Protein AF-A0A6P8RTA2-F1 (afdb_monomer_lite)

Structure (mmCIF, N/CA/C/O backbone):
data_AF-A0A6P8RTA2-F1
#
_entry.id   AF-A0A6P8RTA2-F1
#
loop_
_atom_site.group_PDB
_atom_site.id
_atom_site.type_symbol
_atom_site.label_atom_id
_atom_site.label_alt_id
_atom_site.label_comp_id
_atom_site.label_asym_id
_atom_site.label_entity_id
_atom_site.label_seq_id
_atom_site.pdbx_PDB_ins_code
_atom_site.Cartn_x
_atom_site.Cartn_y
_atom_site.Cartn_z
_atom_site.occupancy
_atom_site.B_iso_or_equiv
_atom_site.auth_seq_id
_atom_site.auth_comp_id
_atom_site.auth_asym_id
_atom_site.auth_atom_id
_atom_site.pdbx_PDB_model_num
ATOM 1 N N . MET A 1 1 ? -15.819 43.645 17.364 1.00 44.34 1 MET A N 1
ATOM 2 C CA . MET A 1 1 ? -15.208 43.254 16.074 1.00 44.34 1 MET A CA 1
ATOM 3 C C . MET A 1 1 ? -15.434 41.763 15.929 1.00 44.34 1 MET A C 1
ATOM 5 O O . MET A 1 1 ? -14.977 41.054 16.806 1.00 44.34 1 MET A O 1
ATOM 9 N N . GLY A 1 2 ? -16.167 41.185 14.993 1.00 45.72 2 GLY A N 1
ATOM 10 C CA . GLY A 1 2 ? -16.943 41.596 13.825 1.00 45.72 2 GLY A CA 1
ATOM 11 C C . GLY A 1 2 ? -17.447 40.268 13.227 1.00 45.72 2 GLY A C 1
ATOM 12 O O . GLY A 1 2 ? -16.748 39.263 13.359 1.00 45.72 2 GLY A O 1
ATOM 13 N N . ALA A 1 3 ? -18.665 40.241 12.679 1.00 44.75 3 ALA A N 1
ATOM 14 C CA . ALA A 1 3 ? -19.204 39.114 11.900 1.00 44.75 3 ALA A CA 1
ATOM 15 C C . ALA A 1 3 ? -18.272 38.818 10.693 1.00 44.75 3 ALA A C 1
ATOM 17 O O . ALA A 1 3 ? -17.357 39.602 10.462 1.00 44.75 3 ALA A O 1
ATOM 18 N N . GLU A 1 4 ? -18.344 37.714 9.935 1.00 48.69 4 GLU A N 1
ATOM 19 C CA . GLU A 1 4 ? -19.393 37.285 8.973 1.00 48.69 4 GLU A CA 1
ATOM 20 C C . GLU A 1 4 ? -19.133 35.777 8.678 1.00 48.69 4 GLU A C 1
ATOM 22 O O . GLU A 1 4 ? -17.980 35.376 8.554 1.00 48.69 4 GLU A O 1
ATOM 27 N N . GLN A 1 5 ? -20.052 34.825 8.885 1.00 41.59 5 GLN A N 1
ATOM 28 C CA . GLN A 1 5 ? -21.145 34.331 8.019 1.00 41.59 5 GLN A CA 1
ATOM 29 C C . GLN A 1 5 ? -20.794 33.872 6.583 1.00 41.59 5 GLN A C 1
ATOM 31 O O . GLN A 1 5 ? -20.382 34.676 5.757 1.00 41.59 5 GLN A O 1
ATOM 36 N N . SER A 1 6 ? -21.170 32.606 6.310 1.00 41.78 6 SER A N 1
ATOM 37 C CA . SER A 1 6 ? -21.681 31.987 5.055 1.00 41.78 6 SER A CA 1
ATOM 38 C C . SER A 1 6 ? -20.823 30.807 4.567 1.00 41.78 6 SER A C 1
ATOM 40 O O . SER A 1 6 ? -19.669 30.991 4.209 1.00 41.78 6 SER A O 1
ATOM 42 N N . ALA A 1 7 ? -21.220 29.545 4.773 1.00 36.75 7 ALA A N 1
ATOM 43 C CA . ALA A 1 7 ? -22.353 28.782 4.215 1.00 36.75 7 ALA A CA 1
ATOM 44 C C . ALA A 1 7 ? -22.039 28.193 2.832 1.00 36.75 7 ALA A C 1
ATOM 46 O O . ALA A 1 7 ? -22.008 28.926 1.858 1.00 36.75 7 ALA A O 1
ATOM 47 N N . GLU A 1 8 ? -21.876 26.868 2.775 1.00 36.41 8 GLU A N 1
ATOM 48 C CA . GLU A 1 8 ? -22.546 25.994 1.803 1.00 36.41 8 GLU A CA 1
ATOM 49 C C . GLU A 1 8 ? -22.415 24.540 2.282 1.00 36.41 8 GLU A C 1
ATOM 51 O O . GLU A 1 8 ? -21.326 23.994 2.452 1.00 36.41 8 GLU A O 1
ATOM 56 N N . ALA A 1 9 ? -23.566 23.957 2.607 1.00 37.44 9 ALA A N 1
ATOM 57 C CA . ALA A 1 9 ? -23.743 22.576 3.008 1.00 37.44 9 ALA A CA 1
ATOM 58 C C . ALA A 1 9 ? -24.381 21.845 1.827 1.00 37.44 9 ALA A C 1
ATOM 60 O O . ALA A 1 9 ? -25.506 22.166 1.457 1.00 37.44 9 ALA A O 1
ATOM 61 N N . ASP A 1 10 ? -23.684 20.861 1.267 1.00 32.62 10 ASP A N 1
ATOM 62 C CA . ASP A 1 10 ? -24.231 19.962 0.249 1.00 32.62 10 ASP A CA 1
ATOM 63 C C . ASP A 1 10 ? -24.422 18.574 0.876 1.00 32.62 10 ASP A C 1
ATOM 65 O O . ASP A 1 10 ? -23.633 17.639 0.718 1.00 32.62 10 ASP A O 1
ATOM 69 N N . GLN A 1 11 ? -25.472 18.462 1.690 1.00 36.12 11 GLN A N 1
ATOM 70 C CA . GLN A 1 11 ? -25.924 17.204 2.270 1.00 36.12 11 GLN A CA 1
ATOM 71 C C . GLN A 1 11 ? -26.893 16.558 1.271 1.00 36.12 11 GLN A C 1
ATOM 73 O O . GLN A 1 11 ? -28.085 16.860 1.259 1.00 36.12 11 GLN A O 1
ATOM 78 N N . LYS A 1 12 ? -26.389 15.664 0.410 1.00 37.81 12 LYS A N 1
ATOM 79 C CA . LYS A 1 12 ? -27.238 14.838 -0.462 1.00 37.81 12 LYS A CA 1
ATOM 80 C C . LYS A 1 12 ? -28.105 13.909 0.389 1.00 37.81 12 LYS A C 1
ATOM 82 O O . LYS A 1 12 ? -27.664 12.873 0.883 1.00 37.81 12 LYS A O 1
ATOM 87 N N . GLN A 1 13 ? -29.346 14.339 0.560 1.00 37.19 13 GLN A N 1
ATOM 88 C CA . GLN A 1 13 ? -30.459 13.628 1.156 1.00 37.19 13 GLN A CA 1
ATOM 89 C C . GLN A 1 13 ? -30.802 12.417 0.273 1.00 37.19 13 GLN A C 1
ATOM 91 O O . GLN A 1 13 ? -31.313 12.556 -0.834 1.00 37.19 13 GLN A O 1
ATOM 96 N N . ASN A 1 14 ? -30.445 11.218 0.737 1.00 34.69 14 ASN A N 1
ATOM 97 C CA . ASN A 1 14 ? -30.903 9.960 0.153 1.00 34.69 14 ASN A CA 1
ATOM 98 C C . ASN A 1 14 ? -32.355 9.755 0.595 1.00 34.69 14 ASN A C 1
ATOM 100 O O . ASN A 1 14 ? -32.618 9.239 1.684 1.00 34.69 14 ASN A O 1
ATOM 104 N N . ASP A 1 15 ? -33.287 10.213 -0.235 1.00 35.88 15 ASP A N 1
ATOM 105 C CA . ASP A 1 15 ? -34.713 10.000 -0.037 1.00 35.88 15 ASP A CA 1
ATOM 106 C C . ASP A 1 15 ? -35.030 8.501 -0.130 1.00 35.88 15 ASP A C 1
ATOM 108 O O . ASP A 1 15 ? -34.897 7.848 -1.169 1.00 35.88 15 ASP A O 1
ATOM 112 N N . LEU A 1 16 ? -35.448 7.946 1.006 1.00 40.47 16 LEU A N 1
ATOM 113 C CA . LEU A 1 16 ? -36.083 6.642 1.100 1.00 40.47 16 LEU A CA 1
ATOM 114 C C . LEU A 1 16 ? -37.355 6.673 0.246 1.00 40.47 16 LEU A C 1
ATOM 116 O O . LEU A 1 16 ? -38.332 7.341 0.580 1.00 40.47 16 LEU A O 1
ATOM 120 N N . ASN A 1 17 ? -37.324 5.934 -0.860 1.00 35.12 17 ASN A N 1
ATOM 121 C CA . ASN A 1 17 ? -38.449 5.679 -1.750 1.00 35.12 17 ASN A CA 1
ATOM 122 C C . ASN A 1 17 ? -39.552 4.902 -1.007 1.00 35.12 17 ASN A C 1
ATOM 124 O O . ASN A 1 17 ? -39.642 3.676 -1.091 1.00 35.12 17 ASN A O 1
ATOM 128 N N . ILE A 1 18 ? -40.386 5.615 -0.251 1.00 37.16 18 ILE A N 1
ATOM 129 C CA . ILE A 1 18 ? -41.669 5.109 0.229 1.00 37.16 18 ILE A CA 1
ATOM 130 C C . ILE A 1 18 ? -42.622 5.203 -0.960 1.00 37.16 18 ILE A C 1
ATOM 132 O O . ILE A 1 18 ? -43.176 6.260 -1.258 1.00 37.16 18 ILE A O 1
ATOM 136 N N . SER A 1 19 ? -42.802 4.081 -1.655 1.00 36.50 19 SER A N 1
ATOM 137 C CA . SER A 1 19 ? -43.877 3.906 -2.627 1.00 36.50 19 SER A CA 1
ATOM 138 C C . SER A 1 19 ? -45.218 3.951 -1.887 1.00 36.50 19 SER A C 1
ATOM 140 O O . SER A 1 19 ? -45.757 2.933 -1.459 1.00 36.50 19 SER A O 1
ATOM 142 N N . VAL A 1 20 ? -45.739 5.161 -1.679 1.00 39.31 20 VAL A N 1
ATOM 143 C CA . VAL A 1 20 ? -47.140 5.375 -1.321 1.00 39.31 20 VAL A CA 1
ATOM 144 C C . VAL A 1 20 ? -47.929 5.214 -2.611 1.00 39.31 20 VAL A C 1
ATOM 146 O O . VAL A 1 20 ? -48.029 6.128 -3.427 1.00 39.31 20 VAL A O 1
ATOM 149 N N . SER A 1 21 ? -48.473 4.018 -2.814 1.00 46.34 21 SER A N 1
ATOM 150 C CA . SER A 1 21 ? -49.564 3.809 -3.758 1.00 46.34 21 SER A CA 1
ATOM 151 C C . SER A 1 21 ? -50.672 4.832 -3.467 1.00 46.34 21 SER A C 1
ATOM 153 O O . SER A 1 21 ? -51.070 4.950 -2.302 1.00 46.34 21 SER A O 1
ATOM 155 N N . PRO A 1 22 ? -51.191 5.570 -4.463 1.00 45.34 22 PRO A N 1
ATOM 156 C CA . PRO A 1 22 ? -52.287 6.494 -4.227 1.00 45.34 22 PRO A CA 1
ATOM 157 C C . PRO A 1 22 ? -53.512 5.697 -3.772 1.00 45.34 22 PRO A C 1
ATOM 159 O O . PRO A 1 22 ? -54.069 4.905 -4.531 1.00 45.34 22 PRO A O 1
ATOM 162 N N . SER A 1 23 ? -53.922 5.894 -2.517 1.00 42.88 23 SER A N 1
ATOM 163 C CA . SER A 1 23 ? -55.205 5.397 -2.024 1.00 42.88 23 SER A CA 1
ATOM 164 C C . SER A 1 23 ? -56.317 5.893 -2.953 1.00 42.88 23 SER A C 1
ATOM 166 O O . SER A 1 23 ? -56.347 7.089 -3.269 1.00 42.88 23 SER A O 1
ATOM 168 N N . PRO A 1 24 ? -57.233 5.019 -3.404 1.00 46.16 24 PRO A N 1
ATOM 169 C CA . PRO A 1 24 ? -58.293 5.419 -4.310 1.00 46.16 24 PRO A CA 1
ATOM 170 C C . PRO A 1 24 ? -59.152 6.493 -3.645 1.00 46.16 24 PRO A C 1
ATOM 172 O O . PRO A 1 24 ? -59.551 6.385 -2.482 1.00 46.16 24 PRO A O 1
ATOM 175 N N . ALA A 1 25 ? -59.396 7.561 -4.403 1.00 51.94 25 ALA A N 1
ATOM 176 C CA . ALA A 1 25 ? -60.286 8.643 -4.036 1.00 51.94 25 ALA A CA 1
ATOM 177 C C . ALA A 1 25 ? -61.602 8.086 -3.474 1.00 51.94 25 ALA A C 1
ATOM 179 O O . ALA A 1 25 ? -62.182 7.163 -4.042 1.00 51.94 25 ALA A O 1
ATOM 180 N N . LYS A 1 26 ? -62.060 8.672 -2.361 1.00 56.00 26 LYS A N 1
ATOM 181 C CA . LYS A 1 26 ? -63.341 8.393 -1.703 1.00 56.00 26 LYS A CA 1
ATOM 182 C C . LYS A 1 26 ? -64.481 8.386 -2.729 1.00 56.00 26 LYS A C 1
ATOM 184 O O . LYS A 1 26 ? -65.063 9.433 -3.018 1.00 56.00 26 LYS A O 1
ATOM 189 N N . GLN 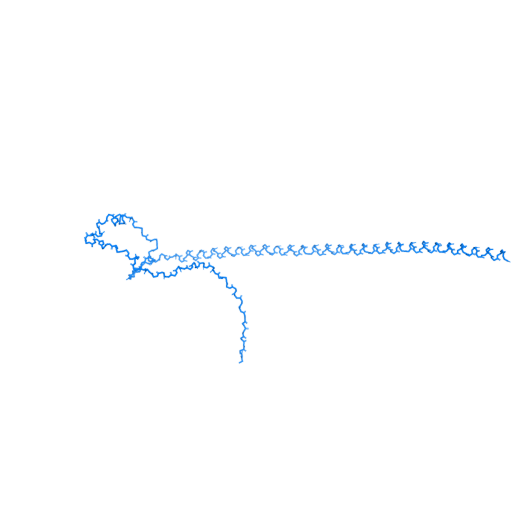A 1 27 ? -64.829 7.215 -3.250 1.00 61.97 27 GLN A N 1
ATOM 190 C CA . GLN A 1 27 ? -66.119 7.008 -3.887 1.00 61.97 27 GLN A CA 1
ATOM 191 C C . GLN A 1 27 ? -67.164 7.149 -2.782 1.00 61.97 27 GLN A C 1
ATOM 193 O O . GLN A 1 27 ? -67.198 6.372 -1.830 1.00 61.97 27 GLN A O 1
ATOM 198 N N . ARG A 1 28 ? -67.978 8.207 -2.857 1.00 67.19 28 ARG A N 1
ATOM 199 C CA . ARG A 1 28 ? -69.184 8.303 -2.036 1.00 67.19 28 ARG A CA 1
ATOM 200 C C . ARG A 1 28 ? -70.105 7.163 -2.463 1.00 67.19 28 ARG A C 1
ATOM 202 O O . ARG A 1 28 ? -70.507 7.127 -3.626 1.00 67.19 28 ARG A O 1
ATOM 209 N N . ALA A 1 29 ? -70.414 6.264 -1.532 1.00 65.31 29 ALA A N 1
ATOM 210 C CA . ALA A 1 29 ? -71.404 5.215 -1.734 1.00 65.31 29 ALA A CA 1
ATOM 211 C C . ALA A 1 29 ? -72.730 5.837 -2.208 1.00 65.31 29 ALA A C 1
ATOM 213 O O . ALA A 1 29 ? -73.168 6.865 -1.677 1.00 65.31 29 ALA A O 1
ATOM 214 N N . LYS A 1 30 ? -73.339 5.250 -3.243 1.00 74.44 30 LYS A N 1
ATOM 215 C CA . LYS A 1 30 ? -74.686 5.624 -3.700 1.00 74.44 30 LYS A CA 1
ATOM 216 C C . LYS A 1 30 ? -75.725 4.902 -2.839 1.00 74.44 30 LYS A C 1
ATOM 218 O O . LYS A 1 30 ? -75.412 3.886 -2.234 1.00 74.44 30 LYS A O 1
ATOM 223 N N . MET A 1 31 ? -76.952 5.426 -2.773 1.00 58.53 31 MET A N 1
ATOM 224 C CA . MET A 1 31 ? -78.022 4.866 -1.928 1.00 58.53 31 MET A CA 1
ATOM 225 C C . MET A 1 31 ? -78.285 3.369 -2.168 1.00 58.53 31 MET A C 1
ATOM 227 O O . MET A 1 31 ? -78.620 2.668 -1.220 1.00 58.53 31 MET A O 1
ATOM 231 N N . ASP A 1 32 ? -78.058 2.875 -3.386 1.00 65.19 32 ASP A N 1
ATOM 232 C CA . ASP A 1 32 ? -78.242 1.462 -3.750 1.00 65.19 32 ASP A CA 1
ATOM 233 C C . ASP A 1 32 ? -77.130 0.523 -3.235 1.00 65.19 32 AS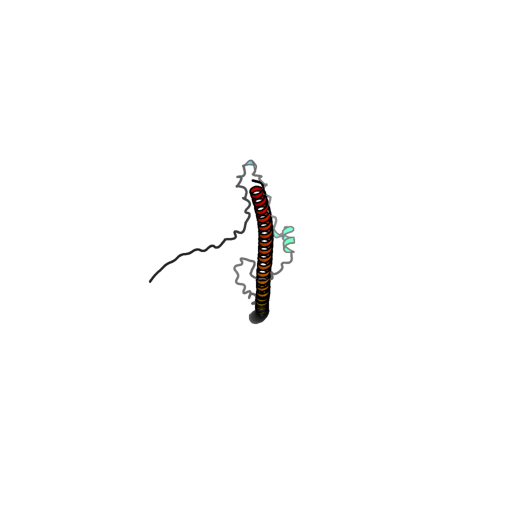P A C 1
ATOM 235 O O . ASP A 1 32 ? -77.250 -0.692 -3.349 1.00 65.19 32 ASP A O 1
ATOM 239 N N . ASP A 1 33 ? -76.056 1.072 -2.656 1.00 63.84 33 ASP A N 1
ATOM 240 C CA . ASP A 1 33 ? -74.936 0.323 -2.059 1.00 63.84 33 ASP A CA 1
ATOM 241 C C . ASP A 1 33 ? -75.126 0.098 -0.543 1.00 63.84 33 ASP A C 1
ATOM 243 O O . ASP A 1 33 ? -74.302 -0.513 0.138 1.00 63.84 33 ASP A O 1
ATOM 247 N N . ILE A 1 34 ? -76.231 0.597 0.026 1.00 65.25 34 ILE A N 1
ATOM 248 C CA . ILE A 1 34 ? -76.581 0.360 1.428 1.00 65.25 34 ILE A CA 1
ATOM 249 C C . ILE A 1 34 ? -77.292 -0.991 1.529 1.00 65.25 34 ILE A C 1
ATOM 251 O O . ILE A 1 34 ? -78.517 -1.086 1.457 1.00 65.25 34 ILE A O 1
ATOM 255 N N . VAL A 1 35 ? -76.519 -2.052 1.753 1.00 68.62 35 VAL A N 1
ATOM 256 C CA . VAL A 1 35 ? -77.075 -3.335 2.194 1.00 68.62 35 VAL A CA 1
ATOM 257 C C . VAL A 1 35 ? -77.440 -3.209 3.670 1.00 68.62 35 VAL A C 1
ATOM 259 O O . VAL A 1 35 ? -76.576 -3.193 4.547 1.00 68.62 35 VAL A O 1
ATOM 262 N N . VAL A 1 36 ? -78.738 -3.119 3.961 1.00 71.62 36 VAL A N 1
ATOM 263 C CA . VAL A 1 36 ? -79.241 -3.226 5.334 1.00 71.62 36 VAL A CA 1
ATOM 264 C C . VAL A 1 36 ? -79.047 -4.671 5.786 1.00 71.62 36 VAL A C 1
ATOM 266 O O . VAL A 1 36 ? -79.852 -5.550 5.484 1.00 71.62 36 VAL A O 1
ATOM 269 N N . VAL A 1 37 ? -77.961 -4.930 6.512 1.00 68.06 37 VAL A N 1
ATOM 270 C CA . VAL A 1 37 ? -77.834 -6.159 7.296 1.00 68.06 37 VAL A CA 1
ATOM 271 C C . VAL A 1 37 ? -78.897 -6.074 8.383 1.00 68.06 37 VAL A C 1
ATOM 273 O O . VAL A 1 37 ? -78.902 -5.125 9.171 1.00 68.06 37 VAL A O 1
ATOM 276 N N . ALA A 1 38 ? -79.835 -7.024 8.388 1.00 69.94 38 ALA A N 1
ATOM 277 C CA . ALA A 1 38 ? -80.845 -7.111 9.435 1.00 69.94 38 ALA A CA 1
ATOM 278 C C . ALA A 1 38 ? -80.143 -7.011 10.796 1.00 69.94 38 ALA A C 1
ATOM 280 O O . ALA A 1 38 ? -79.103 -7.646 10.983 1.00 69.94 38 ALA A O 1
ATOM 281 N N . GLN A 1 39 ? -80.670 -6.201 11.723 1.00 58.59 39 GLN A N 1
ATOM 282 C CA . GLN A 1 39 ? -80.126 -6.151 13.079 1.00 58.59 39 GLN A CA 1
ATOM 283 C C . GLN A 1 39 ? -80.072 -7.585 13.600 1.00 58.59 39 GLN A C 1
ATOM 285 O O . GLN A 1 39 ? -81.110 -8.218 13.800 1.00 58.59 39 GLN A O 1
ATOM 290 N N . GLY A 1 40 ? -78.856 -8.121 13.741 1.00 59.44 40 GLY A N 1
ATOM 291 C CA . GLY A 1 40 ? -78.667 -9.448 14.297 1.00 59.44 40 GLY A CA 1
ATOM 292 C C . GLY A 1 40 ? -79.341 -9.454 15.657 1.00 59.44 40 GLY A C 1
ATOM 293 O O . GLY A 1 40 ? -79.093 -8.552 16.459 1.00 59.44 40 GLY A O 1
ATOM 294 N N . THR A 1 41 ? -80.220 -10.423 15.898 1.00 60.50 41 THR A N 1
ATOM 295 C CA . THR A 1 41 ? -80.879 -10.636 17.188 1.00 60.50 41 THR A CA 1
ATOM 296 C C . THR A 1 41 ? -79.819 -10.955 18.241 1.00 60.50 41 THR A C 1
ATOM 298 O O . THR A 1 41 ? -79.556 -12.112 18.559 1.00 60.50 41 THR A O 1
ATOM 301 N N . GLN A 1 42 ? -79.163 -9.917 18.754 1.00 59.53 42 GLN A N 1
ATOM 302 C CA . GLN A 1 42 ? -78.238 -9.959 19.876 1.00 59.53 42 GLN A CA 1
ATOM 303 C C . GLN A 1 42 ? -78.987 -9.529 21.129 1.00 59.53 42 GLN A C 1
ATOM 305 O O . GLN A 1 42 ? -78.670 -8.543 21.783 1.00 59.53 42 GLN A O 1
ATOM 310 N N . THR A 1 43 ? -80.021 -10.285 21.463 1.00 54.22 43 THR A N 1
ATOM 311 C CA . THR A 1 43 ? -80.611 -10.255 22.793 1.00 54.22 43 THR A CA 1
ATOM 312 C C . THR A 1 43 ? -80.252 -11.582 23.442 1.00 54.22 43 THR A C 1
ATOM 314 O O . THR A 1 43 ? -80.806 -12.615 23.082 1.00 54.22 43 THR A O 1
ATOM 317 N N . LEU A 1 44 ? -79.302 -11.530 24.381 1.00 52.53 44 LEU A N 1
ATOM 318 C CA . LEU A 1 44 ? -78.892 -12.617 25.279 1.00 52.53 44 LEU A CA 1
ATOM 319 C C . LEU A 1 44 ? -78.048 -13.764 24.691 1.00 52.53 44 LEU A C 1
ATOM 321 O O . LEU A 1 44 ? -78.357 -14.935 24.900 1.00 52.53 44 LEU A O 1
ATOM 325 N N . ARG A 1 45 ? -76.895 -13.476 24.081 1.00 57.88 45 ARG A N 1
ATOM 326 C CA . ARG A 1 45 ? -75.768 -14.411 24.249 1.00 57.88 45 ARG A CA 1
ATOM 327 C C . ARG A 1 45 ? -74.892 -13.859 25.357 1.00 57.88 45 ARG A C 1
ATOM 329 O O . ARG A 1 45 ? -74.243 -12.835 25.175 1.00 57.88 45 ARG A O 1
ATOM 336 N N . ASN A 1 46 ? -74.918 -14.501 26.525 1.00 60.59 46 ASN A N 1
ATOM 337 C CA . ASN A 1 46 ? -73.903 -14.256 27.541 1.00 60.59 46 ASN A CA 1
ATOM 338 C C . ASN A 1 46 ? -72.558 -14.537 26.863 1.00 60.59 46 ASN A C 1
ATOM 340 O O . ASN A 1 46 ? -72.271 -15.684 26.533 1.00 60.59 46 ASN A O 1
ATOM 344 N N . VAL A 1 47 ? -71.765 -13.499 26.592 1.00 66.50 47 VAL A N 1
ATOM 345 C CA . VAL A 1 47 ? -70.487 -13.612 25.863 1.00 66.50 47 VAL A CA 1
ATOM 346 C C . VAL A 1 47 ? -69.547 -14.617 26.548 1.00 66.50 47 VAL A C 1
ATOM 348 O O . VAL A 1 47 ? -68.757 -15.278 25.888 1.00 66.50 47 VAL A O 1
ATOM 351 N N . SER A 1 48 ? -69.706 -14.826 27.861 1.00 67.38 48 SER A N 1
ATOM 352 C CA . SER A 1 48 ? -68.983 -15.844 28.636 1.00 67.38 48 SER A CA 1
ATOM 353 C C . SER A 1 48 ? -69.370 -17.297 28.326 1.00 67.38 48 SER A C 1
ATOM 355 O O . SER A 1 48 ? -68.699 -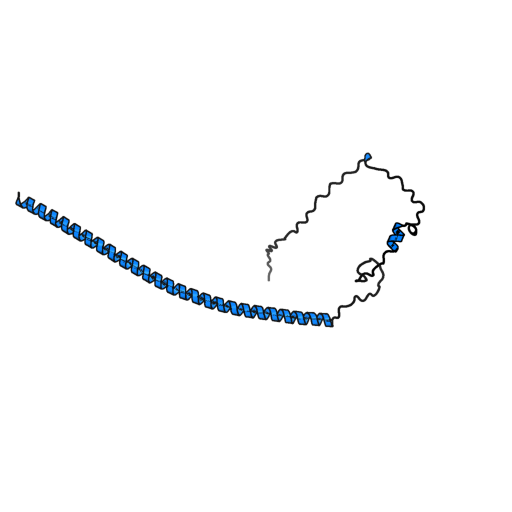18.209 28.791 1.00 67.38 48 SER A O 1
ATOM 357 N N . THR A 1 49 ? -70.473 -17.525 27.614 1.00 75.88 49 THR A N 1
ATOM 358 C CA . THR A 1 49 ? -70.940 -18.857 27.185 1.00 75.88 49 THR A CA 1
ATOM 359 C C . THR A 1 49 ? -70.707 -19.113 25.699 1.00 75.88 49 THR A C 1
ATOM 361 O O . THR A 1 49 ? -71.073 -20.175 25.202 1.00 75.88 49 THR A O 1
ATOM 364 N N . ASP A 1 50 ? -70.109 -18.156 24.983 1.00 84.31 50 ASP A N 1
ATOM 365 C CA . ASP A 1 50 ? -69.751 -18.339 23.582 1.00 84.31 50 ASP A CA 1
ATOM 366 C C . ASP A 1 50 ? -68.624 -19.386 23.462 1.00 84.31 50 ASP A C 1
ATOM 368 O O . ASP A 1 50 ? -67.552 -19.197 24.052 1.00 84.31 50 ASP A O 1
ATOM 372 N N . PRO A 1 51 ? -68.833 -20.481 22.704 1.00 84.06 51 PRO A N 1
ATOM 373 C CA . PRO A 1 51 ? -67.829 -21.520 22.503 1.00 84.06 51 PRO A CA 1
ATOM 374 C C . PRO A 1 51 ? -66.477 -21.000 22.004 1.00 84.06 51 PRO A C 1
ATOM 376 O O . PRO A 1 51 ? -65.449 -21.588 22.338 1.00 84.06 51 PRO A O 1
ATOM 379 N N . GLU A 1 52 ? -66.444 -19.930 21.205 1.00 82.69 52 GLU A N 1
ATOM 380 C CA . GLU A 1 52 ? -65.179 -19.380 20.697 1.00 82.69 52 GLU A CA 1
ATOM 381 C C . GLU A 1 52 ? -64.435 -18.567 21.761 1.00 82.69 52 GLU A C 1
ATOM 383 O O . GLU A 1 52 ? -63.212 -18.655 21.862 1.00 82.69 52 GLU A O 1
ATOM 388 N N . VAL A 1 53 ? -65.163 -17.850 22.621 1.00 84.38 53 VAL A N 1
ATOM 389 C CA . VAL A 1 53 ? -64.585 -17.090 23.743 1.00 84.38 53 VAL A CA 1
ATOM 390 C C . VAL A 1 53 ? -64.028 -18.031 24.812 1.00 84.38 53 VAL A C 1
ATOM 392 O O . VAL A 1 53 ? -62.953 -17.775 25.353 1.00 84.38 53 VAL A O 1
ATOM 395 N N . ILE A 1 54 ? -64.715 -19.146 25.076 1.00 86.44 54 ILE A N 1
ATOM 396 C CA . ILE A 1 54 ? -64.242 -20.188 25.998 1.00 86.44 54 ILE A CA 1
ATOM 397 C C . ILE A 1 54 ? -62.942 -20.816 25.475 1.00 86.44 54 ILE A C 1
ATOM 399 O O . ILE A 1 54 ? -61.959 -20.878 26.209 1.00 86.44 54 ILE A O 1
ATOM 403 N N . LYS A 1 55 ? -62.883 -21.187 24.187 1.00 85.75 55 LYS A N 1
ATOM 404 C CA . LYS A 1 55 ? -61.657 -21.725 23.564 1.00 85.75 55 LYS A CA 1
ATOM 405 C C . LYS A 1 55 ? -60.487 -20.744 23.609 1.00 85.75 55 LYS A C 1
ATOM 407 O O . LYS A 1 55 ? -59.345 -21.161 23.766 1.00 85.75 55 LYS A O 1
ATOM 412 N N . LEU A 1 56 ? -60.756 -19.446 23.479 1.00 82.44 56 LEU A N 1
ATOM 413 C CA . LEU A 1 56 ? -59.731 -18.407 23.598 1.00 82.44 56 LEU A CA 1
ATOM 414 C C . LEU A 1 56 ? -59.205 -18.268 25.037 1.00 82.44 56 LEU A C 1
ATOM 416 O O . LEU A 1 56 ? -58.024 -17.976 25.213 1.00 82.44 56 LEU A O 1
ATOM 420 N N . GLN A 1 57 ? -60.040 -18.500 26.057 1.00 80.50 57 GLN A N 1
ATOM 421 C CA . GLN A 1 57 ? -59.616 -18.501 27.466 1.00 80.50 57 GLN A CA 1
ATOM 422 C C . GLN A 1 57 ? -58.805 -19.741 27.866 1.00 80.50 57 GLN A C 1
ATOM 424 O O . GLN A 1 57 ? -58.014 -19.661 28.802 1.00 80.50 57 GLN A O 1
ATOM 429 N N . GLU A 1 58 ? -58.966 -20.868 27.169 1.00 84.38 58 GLU A N 1
ATOM 430 C CA . GLU A 1 58 ? -58.177 -22.088 27.398 1.00 84.38 58 GLU A CA 1
ATOM 431 C C . GLU A 1 58 ? -56.727 -21.975 26.896 1.00 84.38 58 GLU A C 1
ATOM 433 O O . GLU A 1 58 ? -55.887 -22.807 27.244 1.00 84.38 58 GLU A O 1
ATOM 438 N N . ILE A 1 59 ? -56.406 -20.948 26.099 1.00 83.25 59 ILE A N 1
ATOM 439 C CA . ILE A 1 59 ? -55.046 -20.720 25.604 1.00 83.25 59 ILE A CA 1
ATOM 440 C C . ILE A 1 59 ? -54.142 -20.349 26.791 1.00 83.25 59 ILE A C 1
ATOM 442 O O . ILE A 1 59 ? -54.371 -19.321 27.434 1.00 83.25 59 ILE A O 1
ATOM 446 N N . PRO A 1 60 ? -53.077 -21.127 27.073 1.00 77.94 60 PRO A N 1
ATOM 447 C CA . PRO A 1 60 ? -52.141 -20.805 28.140 1.00 77.94 60 PRO A CA 1
ATOM 448 C C . PRO A 1 60 ? -51.535 -19.419 27.918 1.00 77.94 60 PRO A C 1
ATOM 450 O O . PRO A 1 60 ? -50.853 -19.168 26.923 1.00 77.94 60 PRO A O 1
ATOM 453 N N . THR A 1 61 ? -51.775 -18.501 28.850 1.00 76.50 61 THR A N 1
ATOM 454 C CA . THR A 1 61 ? -51.185 -17.166 28.783 1.00 76.50 61 THR A CA 1
ATOM 455 C C . THR A 1 61 ? -49.733 -17.238 29.231 1.00 76.50 61 THR A C 1
ATOM 457 O O . THR A 1 61 ? -49.443 -17.602 30.373 1.00 76.50 61 THR A O 1
ATOM 460 N N . PHE A 1 62 ? -48.810 -16.853 28.359 1.00 68.12 62 PHE A N 1
ATOM 461 C CA . PHE A 1 62 ? -47.407 -16.716 28.726 1.00 68.12 62 PHE A CA 1
ATOM 462 C C . PHE A 1 62 ? -47.183 -15.352 29.373 1.00 68.12 62 PHE A C 1
ATOM 464 O O . PHE A 1 62 ? -47.668 -14.332 28.881 1.00 68.12 62 PHE A O 1
ATOM 471 N N . GLN A 1 63 ? -46.433 -15.315 30.476 1.00 67.38 63 GLN A N 1
ATOM 472 C CA . GLN A 1 63 ? -45.967 -14.033 30.991 1.00 67.38 63 GLN A CA 1
ATOM 473 C C . GLN A 1 63 ? -44.996 -13.425 29.970 1.00 67.38 63 GLN A C 1
ATOM 475 O O . GLN A 1 63 ? -44.080 -14.124 29.528 1.00 67.38 63 GLN A O 1
ATOM 480 N N . PRO A 1 64 ? -45.162 -12.146 29.589 1.00 63.84 64 PRO A N 1
ATOM 481 C CA . PRO A 1 64 ? -44.201 -11.495 28.717 1.00 63.84 64 PRO A CA 1
ATOM 482 C C . PRO A 1 64 ? -42.828 -11.517 29.389 1.00 63.84 64 PRO A C 1
ATOM 484 O O . PRO A 1 64 ? -42.708 -11.199 30.575 1.00 63.84 64 PRO A O 1
ATOM 487 N N . LEU A 1 65 ? -41.798 -11.869 28.614 1.00 63.38 65 LEU A N 1
ATOM 488 C CA . LEU A 1 65 ? -40.404 -11.883 29.076 1.00 63.38 65 LEU A CA 1
ATOM 489 C C . LEU A 1 65 ? -40.002 -10.524 29.670 1.00 63.38 65 LEU A C 1
ATOM 491 O O . LEU A 1 65 ? -39.254 -10.451 30.638 1.00 63.38 65 LEU A O 1
ATOM 495 N N . LEU A 1 66 ? -40.567 -9.447 29.121 1.00 59.53 66 LEU A N 1
ATOM 496 C CA . LEU A 1 66 ? -40.379 -8.078 29.576 1.00 59.53 66 LEU A CA 1
ATOM 497 C C . LEU A 1 66 ? -41.682 -7.568 30.199 1.00 59.53 66 LEU A C 1
ATOM 499 O O . LEU A 1 66 ? -42.572 -7.049 29.519 1.00 59.53 66 LEU A O 1
ATOM 503 N N . LYS A 1 67 ? -41.804 -7.737 31.518 1.00 61.38 67 LYS A N 1
ATOM 504 C CA . LYS A 1 67 ? -42.919 -7.191 32.302 1.00 61.38 67 LYS A CA 1
ATOM 505 C C . LYS A 1 67 ? -42.865 -5.657 32.248 1.00 61.38 67 LYS A C 1
ATOM 507 O O . LYS A 1 67 ? -41.844 -5.073 32.590 1.00 61.38 67 LYS A O 1
ATOM 512 N N . GLY A 1 68 ? -43.954 -5.019 31.808 1.00 58.75 68 GLY A N 1
ATOM 513 C CA . GLY A 1 68 ? -44.095 -3.553 31.789 1.00 58.75 68 GLY A CA 1
ATOM 514 C C . GLY A 1 68 ? -43.963 -2.861 30.424 1.00 58.75 68 GLY A C 1
ATOM 515 O O . GLY A 1 68 ? -44.179 -1.657 30.359 1.00 58.75 68 GLY A O 1
ATOM 516 N N . LEU A 1 69 ? -43.664 -3.579 29.332 1.00 56.06 69 LEU A N 1
ATOM 517 C CA . LEU A 1 69 ? -43.633 -2.983 27.980 1.00 56.06 69 LEU A CA 1
ATOM 518 C C . LEU A 1 69 ? -44.986 -3.009 27.256 1.00 56.06 69 LEU A C 1
ATOM 520 O O . LEU A 1 69 ? -45.216 -2.222 26.342 1.00 56.06 69 LEU A O 1
ATOM 524 N N . LEU A 1 70 ? -45.888 -3.900 27.666 1.00 57.66 70 LEU A N 1
ATOM 525 C CA . LEU A 1 70 ? -47.202 -4.075 27.060 1.00 57.66 70 LEU A CA 1
ATOM 526 C C . LEU A 1 70 ? -48.262 -3.856 28.138 1.00 57.66 70 LEU A C 1
ATOM 528 O O . LEU A 1 70 ? -48.540 -4.778 28.899 1.00 57.66 70 LEU A O 1
ATOM 532 N N . SER A 1 71 ? -48.780 -2.632 28.259 1.00 51.31 71 SER A N 1
ATOM 533 C CA . SER A 1 71 ? -50.157 -2.279 28.669 1.00 51.31 71 SER A CA 1
ATOM 534 C C . SER A 1 71 ? -50.192 -0.845 29.191 1.00 51.31 71 SER A C 1
ATOM 536 O O . SER A 1 71 ? -49.498 -0.523 30.151 1.00 51.31 71 SER A O 1
ATOM 538 N N . GLY A 1 72 ? -51.073 -0.011 28.635 1.00 53.84 72 GLY A N 1
ATOM 539 C CA . GLY A 1 72 ? -51.491 1.266 29.224 1.00 53.84 72 GLY A CA 1
ATOM 540 C C . GLY A 1 72 ? -52.279 1.084 30.530 1.00 53.84 72 GLY A C 1
ATOM 541 O O . GLY A 1 72 ? -53.441 1.463 30.611 1.00 53.84 72 GLY A O 1
ATOM 542 N N . GLN A 1 73 ? -51.664 0.472 31.542 1.00 48.66 73 GLN A N 1
ATOM 543 C CA . GLN A 1 73 ? -52.211 0.292 32.882 1.00 48.66 73 GLN A CA 1
ATOM 544 C C . GLN A 1 73 ? -51.508 1.244 33.850 1.00 48.66 73 GLN A C 1
ATOM 546 O O . GLN A 1 73 ? -50.302 1.182 34.074 1.00 48.66 73 GLN A O 1
ATOM 551 N N . THR A 1 74 ? -52.301 2.138 34.428 1.00 48.84 74 THR A N 1
ATOM 552 C CA . THR A 1 74 ? -51.940 3.176 35.397 1.00 48.84 74 THR A CA 1
ATOM 553 C C . THR A 1 74 ? -51.702 2.600 36.797 1.00 48.84 74 THR A C 1
ATOM 555 O O . THR A 1 74 ? -52.345 3.006 37.763 1.00 48.84 74 THR A O 1
ATOM 558 N N . SER A 1 75 ? -50.793 1.637 36.928 1.00 46.22 75 SER A N 1
ATOM 559 C CA . SER A 1 75 ? -50.375 1.101 38.224 1.00 46.22 75 SER A CA 1
ATOM 560 C C . SER A 1 75 ? -48.850 1.079 38.302 1.00 46.22 75 SER A C 1
ATOM 562 O O . SER A 1 75 ? -48.212 0.473 37.438 1.00 46.22 75 SER A O 1
ATOM 564 N N . PRO A 1 76 ? -48.233 1.721 39.312 1.00 50.25 76 PRO A N 1
ATOM 565 C CA . PRO A 1 76 ? -46.795 1.697 39.498 1.00 50.25 76 PRO A CA 1
ATOM 566 C C . PRO A 1 76 ? -46.413 0.363 40.142 1.00 50.25 76 PRO A C 1
ATOM 568 O O . PRO A 1 76 ? -46.034 0.297 41.311 1.00 50.25 76 PRO A O 1
ATOM 571 N N . THR A 1 77 ? -46.518 -0.741 39.404 1.00 48.16 77 THR A N 1
ATOM 572 C CA . THR A 1 77 ? -45.838 -1.958 39.836 1.00 48.16 77 THR A CA 1
ATOM 573 C C . THR A 1 77 ? -44.354 -1.725 39.640 1.00 48.16 77 THR A C 1
ATOM 575 O O . THR A 1 77 ? -43.871 -1.664 38.513 1.00 48.16 77 THR A O 1
ATOM 578 N N . SER A 1 78 ? -43.661 -1.557 40.765 1.00 52.41 78 SER A N 1
ATOM 579 C CA . SER A 1 78 ? -42.209 -1.590 40.933 1.00 52.41 78 SER A CA 1
ATOM 580 C C . SER A 1 78 ? -41.636 -2.908 40.397 1.00 52.41 78 SER A C 1
ATOM 582 O O . SER A 1 78 ? -41.199 -3.791 41.130 1.00 52.41 78 SER A O 1
ATOM 584 N N . THR A 1 79 ? -41.664 -3.087 39.084 1.00 47.03 79 THR A N 1
ATOM 585 C CA . THR A 1 79 ? -40.812 -4.032 38.390 1.00 47.03 79 THR A CA 1
ATOM 586 C C . THR A 1 79 ? -39.480 -3.324 38.279 1.00 47.03 79 THR A C 1
ATOM 588 O O . THR A 1 79 ? -39.265 -2.525 37.368 1.00 47.03 79 THR A O 1
ATOM 591 N N . LYS A 1 80 ? -38.582 -3.580 39.239 1.00 54.78 80 LYS A N 1
ATOM 592 C CA . LYS A 1 80 ? -37.149 -3.491 38.957 1.00 54.78 80 LYS A CA 1
ATOM 593 C C . LYS A 1 80 ? -36.961 -4.280 37.659 1.00 54.78 80 LYS A C 1
ATOM 595 O O . LYS A 1 80 ? -36.982 -5.506 37.699 1.00 54.78 80 LYS A O 1
ATOM 600 N N . LEU A 1 81 ? -36.858 -3.582 36.522 1.00 55.25 81 LEU A N 1
ATOM 601 C CA . LEU A 1 81 ? -36.200 -4.118 35.336 1.00 55.25 81 LEU A CA 1
ATOM 602 C C . LEU A 1 81 ? -34.960 -4.825 35.875 1.00 55.25 81 LEU A C 1
ATOM 604 O O . LEU A 1 81 ? -34.263 -4.213 36.694 1.00 55.25 81 LEU A O 1
ATOM 608 N N . GLU A 1 82 ? -34.740 -6.089 35.511 1.00 60.22 82 GLU A N 1
ATOM 609 C CA . GLU A 1 82 ? -33.473 -6.765 35.780 1.00 60.22 82 GLU A CA 1
ATOM 610 C C . GLU A 1 82 ? -32.375 -5.821 35.303 1.00 60.22 82 GLU A C 1
ATOM 612 O O . GLU A 1 82 ? -32.145 -5.640 34.108 1.00 60.22 82 GLU A O 1
ATOM 617 N N . LYS A 1 83 ? -31.788 -5.087 36.250 1.00 67.50 83 LYS A N 1
ATOM 618 C CA . LYS A 1 83 ? -30.704 -4.179 35.946 1.00 67.50 83 LYS A CA 1
ATOM 619 C C . LYS A 1 83 ? -29.584 -5.111 35.552 1.00 67.50 83 LYS A C 1
ATOM 621 O O . LYS A 1 83 ? -29.154 -5.915 36.378 1.00 67.50 83 LYS A O 1
ATOM 626 N N . LEU A 1 84 ? -29.175 -5.019 34.289 1.00 70.56 84 LEU A N 1
ATOM 627 C CA . LEU A 1 84 ? -27.933 -5.612 33.828 1.00 70.56 84 LEU A CA 1
ATOM 628 C C . LEU A 1 84 ? -26.874 -5.325 34.888 1.00 70.56 84 LEU A C 1
ATOM 630 O O . LEU A 1 84 ? -26.741 -4.179 35.327 1.00 70.56 84 LEU A O 1
ATOM 634 N N . ASP A 1 85 ? -26.196 -6.375 35.339 1.00 85.50 85 ASP A N 1
ATOM 635 C CA . ASP A 1 85 ? -25.166 -6.240 36.355 1.00 85.50 85 ASP A CA 1
ATOM 636 C C . ASP A 1 85 ? -24.100 -5.268 35.837 1.00 85.50 85 ASP A C 1
ATOM 638 O O . ASP A 1 85 ? -23.386 -5.551 34.870 1.00 85.50 85 ASP A O 1
ATOM 642 N N . THR A 1 86 ? -24.026 -4.091 36.464 1.00 90.00 86 THR A N 1
ATOM 643 C CA . THR A 1 86 ? -23.120 -3.009 36.074 1.00 90.00 86 THR A CA 1
ATOM 644 C C . THR A 1 86 ? -21.674 -3.495 36.016 1.00 90.00 86 THR A C 1
ATOM 646 O O . THR A 1 86 ? -20.914 -3.050 35.155 1.00 90.00 86 THR A O 1
ATOM 649 N N . GLN A 1 87 ? -21.296 -4.433 36.891 1.00 93.69 87 GLN A N 1
ATOM 650 C CA . GLN A 1 87 ? -19.954 -5.003 36.914 1.00 93.69 87 GLN A CA 1
ATOM 651 C C . GLN A 1 87 ? -19.679 -5.832 35.652 1.00 93.69 87 GLN A C 1
ATOM 653 O O . GLN A 1 87 ? -18.631 -5.672 35.025 1.00 93.69 87 GLN A O 1
ATOM 658 N N . GLN A 1 88 ? -20.639 -6.658 35.230 1.00 91.62 88 GLN A N 1
ATOM 659 C CA . GLN A 1 88 ? -20.521 -7.493 34.030 1.00 91.62 88 GLN A CA 1
ATOM 660 C C . GLN A 1 88 ? -20.488 -6.649 32.751 1.00 91.62 88 GLN A C 1
ATOM 662 O O . GLN A 1 88 ? -19.726 -6.942 31.827 1.00 91.62 88 GLN A O 1
ATOM 667 N N . VAL A 1 89 ? -21.271 -5.566 32.705 1.00 94.06 89 VAL A N 1
ATOM 668 C CA . VAL A 1 89 ? -21.256 -4.613 31.584 1.00 94.06 89 VAL A CA 1
ATOM 669 C C . VAL A 1 89 ? -19.913 -3.887 31.505 1.00 94.06 89 VAL A C 1
ATOM 671 O O . VAL A 1 89 ? -19.333 -3.798 30.425 1.00 94.06 89 VAL A O 1
ATOM 674 N N . LEU A 1 90 ? -19.369 -3.428 32.636 1.00 96.00 90 LEU A N 1
ATOM 675 C CA . LEU A 1 90 ? -18.043 -2.807 32.670 1.00 96.00 90 LEU A CA 1
ATOM 676 C C . LEU A 1 90 ? -16.956 -3.776 32.187 1.00 96.00 90 LEU A C 1
ATOM 678 O O . LEU A 1 90 ? -16.116 -3.403 31.369 1.00 96.00 90 LEU A O 1
ATOM 682 N N . GLN A 1 91 ? -16.987 -5.029 32.642 1.00 97.06 91 GLN A N 1
ATOM 683 C CA . GLN A 1 91 ? -16.016 -6.039 32.223 1.00 97.06 91 GLN A CA 1
ATOM 684 C C . GLN A 1 91 ? -16.115 -6.351 30.723 1.00 97.06 91 GLN A C 1
ATOM 686 O O . GLN A 1 91 ? -15.093 -6.569 30.070 1.00 97.06 91 GLN A O 1
ATOM 691 N N . LEU A 1 92 ? -17.324 -6.341 30.152 1.00 96.25 92 LEU A N 1
ATOM 692 C CA . LEU A 1 92 ? -17.514 -6.441 28.705 1.00 96.25 92 LEU A CA 1
ATOM 693 C C . LEU A 1 92 ? -16.867 -5.258 27.974 1.00 96.25 92 LEU A C 1
ATOM 695 O O . LEU A 1 92 ? -16.126 -5.485 27.020 1.00 96.25 92 LEU A O 1
ATOM 699 N N . CYS A 1 93 ? -17.094 -4.026 28.437 1.00 98.12 93 CYS A N 1
ATOM 700 C CA . CYS A 1 93 ? -16.493 -2.829 27.845 1.00 98.12 93 CYS A CA 1
ATOM 701 C C . CYS A 1 93 ? -14.962 -2.882 27.869 1.00 98.12 93 CYS A C 1
ATOM 703 O O . CYS A 1 93 ? -14.333 -2.579 26.860 1.00 98.12 93 CYS A O 1
ATOM 705 N N . LEU A 1 94 ? -14.360 -3.323 28.978 1.00 98.44 94 LEU A N 1
ATOM 706 C CA . LEU A 1 94 ? -12.904 -3.442 29.097 1.00 98.44 94 LEU A CA 1
ATOM 707 C C . LEU A 1 94 ? -12.327 -4.489 28.138 1.00 98.44 94 LEU A C 1
ATOM 709 O O . LEU A 1 94 ? -11.338 -4.217 27.463 1.00 98.44 94 LEU A O 1
ATOM 713 N N . ARG A 1 95 ? -12.968 -5.660 28.014 1.00 98.50 95 ARG A N 1
ATOM 714 C CA . ARG A 1 95 ? -12.549 -6.678 27.033 1.00 98.50 95 ARG A CA 1
ATOM 715 C C . ARG A 1 95 ? -12.690 -6.182 25.599 1.00 98.50 95 ARG A C 1
ATOM 717 O O . ARG A 1 95 ? -11.852 -6.487 24.760 1.00 98.50 95 ARG A O 1
ATOM 724 N N . TYR A 1 96 ? -13.752 -5.433 25.317 1.00 98.50 96 TYR A N 1
ATOM 725 C CA . TYR A 1 96 ? -13.970 -4.874 23.990 1.00 98.50 96 TYR A CA 1
ATOM 726 C C . TYR A 1 96 ? -12.941 -3.790 23.656 1.00 98.50 96 TYR A C 1
ATOM 728 O O . TYR A 1 96 ? -12.395 -3.792 22.558 1.00 98.50 96 TYR A O 1
ATOM 736 N N . GLN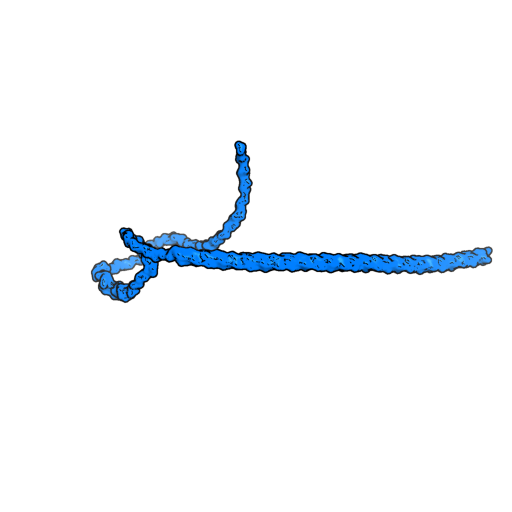 A 1 97 ? -12.618 -2.918 24.614 1.00 98.44 97 GLN A N 1
ATOM 737 C CA . GLN A 1 97 ? -11.560 -1.920 24.475 1.00 98.44 97 GLN A CA 1
ATOM 738 C C . GLN A 1 97 ? -10.207 -2.575 24.176 1.00 98.44 97 GLN A C 1
ATOM 740 O O . GLN A 1 97 ? -9.534 -2.158 23.238 1.00 98.44 97 GLN A O 1
ATOM 745 N N . ASP A 1 98 ? -9.826 -3.597 24.945 1.00 98.62 98 ASP A N 1
ATOM 746 C CA . ASP A 1 98 ? -8.562 -4.315 24.753 1.00 98.62 98 ASP A CA 1
ATOM 747 C C . ASP A 1 98 ? -8.504 -4.998 23.377 1.00 98.62 98 ASP A C 1
ATOM 749 O O . ASP A 1 98 ? -7.533 -4.856 22.638 1.00 98.62 98 ASP A O 1
ATOM 753 N N . HIS A 1 99 ? -9.596 -5.645 22.964 1.00 98.69 99 HIS A N 1
ATOM 754 C CA . HIS A 1 99 ? -9.674 -6.266 21.644 1.00 98.69 99 HIS A CA 1
ATOM 755 C C . HIS A 1 99 ? -9.546 -5.246 20.503 1.00 98.69 99 HIS A C 1
ATOM 757 O O . HIS A 1 99 ? -8.767 -5.453 19.574 1.00 98.69 99 HIS A O 1
ATOM 763 N N . LEU A 1 100 ? -10.270 -4.124 20.581 1.00 98.69 100 LEU A N 1
ATOM 764 C CA . LEU A 1 100 ? -10.166 -3.055 19.585 1.00 98.69 100 LEU A CA 1
ATOM 765 C C . LEU A 1 100 ? -8.761 -2.452 19.540 1.00 98.69 100 LEU A C 1
ATOM 767 O O . LEU A 1 100 ? -8.276 -2.122 18.458 1.00 98.69 100 LEU A O 1
ATOM 771 N N . HIS A 1 101 ? -8.105 -2.327 20.694 1.00 98.69 101 HIS A N 1
ATOM 772 C CA . HIS A 1 101 ? -6.735 -1.844 20.773 1.00 98.69 101 HIS A CA 1
ATOM 773 C C . HIS A 1 101 ? -5.768 -2.790 20.052 1.00 98.69 101 HIS A C 1
ATOM 775 O O . HIS A 1 101 ? -5.040 -2.346 19.168 1.00 98.69 101 HIS A O 1
ATOM 781 N N . GLN A 1 102 ? -5.844 -4.094 20.326 1.00 98.69 102 GLN A N 1
ATOM 782 C CA . GLN A 1 102 ? -5.028 -5.110 19.649 1.00 98.69 102 GLN A CA 1
ATOM 783 C C . GLN A 1 102 ? -5.267 -5.131 18.134 1.00 98.69 102 GLN A C 1
ATOM 785 O O . GLN A 1 102 ? -4.318 -5.218 17.354 1.00 98.69 102 GLN A O 1
ATOM 790 N N . CYS A 1 103 ? -6.523 -5.006 17.691 1.00 98.62 103 CYS A N 1
ATOM 791 C CA . CYS A 1 103 ? -6.839 -4.896 16.268 1.00 98.62 103 CYS A CA 1
ATOM 792 C C . CYS A 1 103 ? -6.202 -3.651 15.636 1.00 98.62 103 CYS A C 1
ATOM 794 O O . CYS A 1 103 ? -5.634 -3.742 14.549 1.00 98.62 103 CYS A O 1
ATOM 796 N N . ALA A 1 104 ? -6.276 -2.499 16.306 1.00 98.62 104 ALA A N 1
ATOM 797 C CA . ALA A 1 104 ? -5.675 -1.264 15.814 1.00 98.62 104 ALA A CA 1
ATOM 798 C C . ALA A 1 104 ? -4.144 -1.367 15.727 1.00 98.62 104 ALA A C 1
ATOM 800 O O . ALA A 1 104 ? -3.562 -0.939 14.731 1.00 98.62 104 ALA A O 1
ATOM 801 N N . GLU A 1 105 ? -3.497 -1.972 16.726 1.00 98.62 105 GLU A N 1
ATOM 802 C CA . GLU A 1 105 ? -2.048 -2.191 16.725 1.00 98.62 105 GLU A CA 1
ATOM 803 C C . GLU A 1 105 ? -1.603 -3.128 15.601 1.00 98.62 105 GLU A C 1
ATOM 805 O O . GLU A 1 105 ? -0.661 -2.802 14.876 1.00 98.62 105 GLU A O 1
ATOM 810 N N . ALA A 1 106 ? -2.299 -4.251 15.400 1.00 98.56 106 ALA A N 1
ATOM 811 C CA . ALA A 1 106 ? -1.995 -5.189 14.320 1.00 98.56 106 ALA A CA 1
ATOM 812 C C . ALA A 1 106 ? -2.122 -4.522 12.940 1.00 98.56 106 ALA A C 1
ATOM 814 O O . ALA A 1 106 ? -1.213 -4.612 12.114 1.00 98.56 106 ALA A O 1
ATOM 815 N N . VAL A 1 107 ? -3.205 -3.767 12.717 1.00 98.81 107 VAL A N 1
ATOM 816 C CA . VAL A 1 107 ? -3.409 -3.018 11.468 1.00 98.81 107 VAL A CA 1
ATOM 817 C C . VAL A 1 107 ? -2.316 -1.969 11.268 1.00 98.81 107 VAL A C 1
ATOM 819 O O . VAL A 1 107 ? -1.771 -1.857 10.170 1.00 98.81 107 VAL A O 1
ATOM 822 N N . ALA A 1 108 ? -1.959 -1.211 12.306 1.00 98.69 108 ALA A N 1
ATOM 823 C CA . ALA A 1 108 ? -0.900 -0.210 12.215 1.00 98.69 108 ALA A CA 1
ATOM 824 C C . ALA A 1 108 ? 0.465 -0.848 11.910 1.00 98.69 108 ALA A C 1
ATOM 826 O O . ALA A 1 108 ? 1.238 -0.313 11.111 1.00 98.69 108 ALA A O 1
ATOM 827 N N . PHE A 1 109 ? 0.769 -1.999 12.511 1.00 98.69 109 PHE A N 1
ATOM 828 C CA . PHE A 1 109 ? 1.992 -2.749 12.239 1.00 98.69 109 PHE A CA 1
ATOM 829 C C . PHE A 1 109 ? 2.067 -3.195 10.773 1.00 98.69 109 PHE A C 1
ATOM 831 O O . PHE A 1 109 ? 3.055 -2.900 10.090 1.00 98.69 109 PHE A O 1
ATOM 838 N N . ASP A 1 110 ? 1.004 -3.820 10.264 1.00 98.62 110 ASP A N 1
ATOM 839 C CA . ASP A 1 110 ? 0.940 -4.305 8.883 1.00 98.62 110 ASP A CA 1
ATOM 840 C C . ASP A 1 110 ? 1.005 -3.159 7.870 1.00 98.62 110 ASP A C 1
ATOM 842 O O . ASP A 1 110 ? 1.736 -3.237 6.878 1.00 98.62 110 ASP A O 1
ATOM 846 N N . GLN A 1 111 ? 0.309 -2.052 8.139 1.00 98.69 111 GLN A N 1
ATOM 847 C CA . GLN A 1 111 ? 0.377 -0.851 7.306 1.00 98.69 111 GLN A CA 1
ATOM 848 C C . GLN A 1 111 ? 1.796 -0.276 7.265 1.00 98.69 111 GLN A C 1
ATOM 850 O O . GLN A 1 111 ? 2.301 0.031 6.186 1.00 98.69 111 GLN A O 1
ATOM 855 N N . ASN A 1 112 ? 2.485 -0.189 8.405 1.00 98.56 112 ASN A N 1
ATOM 856 C CA . ASN A 1 112 ? 3.871 0.281 8.452 1.00 98.56 112 ASN A CA 1
ATOM 857 C C . ASN A 1 112 ? 4.825 -0.635 7.670 1.00 98.56 112 ASN A C 1
ATOM 859 O O . ASN A 1 112 ? 5.730 -0.148 6.985 1.00 98.56 112 ASN A O 1
ATOM 863 N N . ALA A 1 113 ? 4.626 -1.954 7.738 1.00 98.62 113 ALA A N 1
ATOM 864 C CA . ALA A 1 113 ? 5.399 -2.918 6.960 1.00 98.62 113 ALA A CA 1
ATOM 865 C C . ALA A 1 113 ? 5.134 -2.782 5.451 1.00 98.62 113 ALA A C 1
ATOM 867 O O . ALA A 1 113 ? 6.072 -2.792 4.650 1.00 98.62 113 ALA A O 1
ATOM 868 N N . LEU A 1 114 ? 3.871 -2.602 5.054 1.00 98.75 114 LEU A N 1
ATOM 869 C CA . LEU A 1 114 ? 3.489 -2.383 3.660 1.00 98.75 114 LEU A CA 1
ATOM 870 C C . LEU A 1 114 ? 4.087 -1.084 3.107 1.00 98.75 114 LEU A C 1
ATOM 872 O O . LEU A 1 114 ? 4.676 -1.099 2.029 1.00 98.75 114 LEU A O 1
ATOM 876 N N . VAL A 1 115 ? 4.008 0.014 3.862 1.00 98.75 115 VAL A N 1
ATOM 877 C CA . VAL A 1 115 ? 4.577 1.316 3.475 1.00 98.75 115 VAL A CA 1
ATOM 878 C C . VAL A 1 115 ? 6.083 1.216 3.230 1.00 98.75 115 VAL A C 1
ATOM 880 O O . VAL A 1 115 ? 6.578 1.789 2.261 1.00 98.75 115 VAL A O 1
ATOM 883 N N . LYS A 1 116 ? 6.824 0.475 4.065 1.00 98.62 116 LYS A N 1
ATOM 884 C CA . LYS A 1 116 ? 8.262 0.241 3.841 1.00 98.62 116 LYS A CA 1
ATOM 885 C C . LYS A 1 116 ? 8.516 -0.497 2.527 1.00 98.62 116 LYS A C 1
ATOM 887 O O . LYS A 1 116 ? 9.335 -0.044 1.734 1.00 98.62 116 LYS A O 1
ATOM 892 N N . ARG A 1 117 ? 7.763 -1.567 2.260 1.00 98.69 117 ARG A N 1
ATOM 893 C CA . ARG A 1 117 ? 7.901 -2.354 1.026 1.00 98.69 117 ARG A CA 1
ATOM 894 C C . ARG A 1 117 ? 7.570 -1.540 -0.228 1.00 98.69 117 ARG A C 1
ATOM 896 O O . ARG A 1 117 ? 8.254 -1.682 -1.234 1.00 98.69 117 ARG A O 1
ATOM 903 N N . ILE A 1 118 ? 6.552 -0.679 -0.171 1.00 98.69 118 ILE A N 1
ATOM 904 C CA . ILE A 1 118 ? 6.216 0.225 -1.282 1.00 98.69 118 ILE A CA 1
ATOM 905 C C . ILE A 1 118 ? 7.396 1.157 -1.572 1.00 98.69 118 ILE A C 1
ATOM 907 O O . ILE A 1 118 ? 7.841 1.220 -2.710 1.00 98.69 118 ILE A O 1
ATOM 911 N N . LYS A 1 119 ? 7.977 1.787 -0.542 1.00 98.69 119 LYS A N 1
ATOM 912 C CA . LYS A 1 119 ? 9.146 2.667 -0.713 1.00 98.69 119 LYS A CA 1
ATOM 913 C C . LYS A 1 119 ? 10.350 1.942 -1.325 1.00 98.69 119 LYS A C 1
ATOM 915 O O . LYS A 1 119 ? 11.025 2.496 -2.184 1.00 98.69 119 LYS A O 1
ATOM 920 N N . GLU A 1 120 ? 10.627 0.711 -0.899 1.00 98.56 120 GLU A N 1
ATOM 921 C CA . GLU A 1 120 ? 11.705 -0.111 -1.476 1.00 98.56 120 GLU A CA 1
ATOM 922 C C . GLU A 1 120 ? 11.448 -0.453 -2.952 1.00 98.56 120 GLU A C 1
ATOM 924 O O . GLU A 1 120 ? 12.366 -0.437 -3.780 1.00 98.56 120 GLU A O 1
ATOM 929 N N . MET A 1 121 ? 10.193 -0.741 -3.295 1.00 98.69 121 MET A N 1
ATOM 930 C CA . MET A 1 121 ? 9.779 -1.001 -4.668 1.00 98.69 121 MET A CA 1
ATOM 931 C C . MET A 1 121 ? 9.898 0.253 -5.540 1.00 98.69 121 MET A C 1
ATOM 933 O O . MET A 1 121 ? 10.444 0.157 -6.637 1.00 98.69 121 MET A O 1
ATOM 937 N N . ASP A 1 122 ? 9.475 1.419 -5.048 1.00 98.62 122 ASP A N 1
ATOM 938 C CA . ASP A 1 122 ? 9.597 2.698 -5.759 1.00 98.62 122 ASP A CA 1
ATOM 939 C C . ASP A 1 122 ? 11.062 3.002 -6.105 1.00 98.62 122 ASP A C 1
ATOM 941 O O . ASP A 1 122 ? 11.379 3.304 -7.256 1.00 98.62 122 ASP A O 1
ATOM 945 N N . LEU A 1 123 ? 11.979 2.809 -5.148 1.00 98.62 123 LEU A N 1
ATOM 946 C CA . LEU A 1 123 ? 13.423 2.955 -5.379 1.00 98.62 123 LEU A CA 1
ATOM 947 C C . LEU A 1 123 ? 13.949 1.977 -6.439 1.00 98.62 123 LEU A C 1
ATOM 949 O O . LEU A 1 123 ? 14.786 2.333 -7.270 1.00 98.62 123 LEU A O 1
ATOM 953 N N . SER A 1 124 ? 13.458 0.736 -6.430 1.00 98.56 124 SER A N 1
ATOM 954 C CA . SER A 1 124 ? 13.852 -0.282 -7.411 1.00 98.56 124 SER A CA 1
ATOM 955 C C . SER A 1 124 ? 13.376 0.078 -8.821 1.00 98.56 124 SER A C 1
ATOM 957 O O . SER A 1 124 ? 14.117 -0.089 -9.794 1.00 98.56 124 SER A O 1
ATOM 959 N N . VAL A 1 125 ? 12.156 0.608 -8.937 1.00 98.69 125 VAL A N 1
ATOM 960 C CA . VAL A 1 125 ? 11.592 1.097 -10.200 1.00 98.69 125 VAL A CA 1
ATOM 961 C C . VAL A 1 12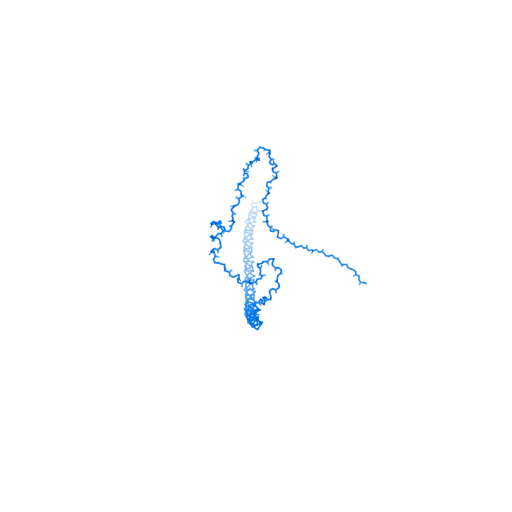5 ? 12.379 2.300 -10.711 1.00 98.69 125 VAL A C 1
ATOM 963 O O . VAL A 1 125 ? 12.736 2.327 -11.888 1.00 98.69 125 VAL A O 1
ATOM 966 N N . GLU A 1 126 ? 12.708 3.259 -9.845 1.00 98.56 126 GLU A N 1
ATOM 967 C CA . GLU A 1 126 ? 13.508 4.431 -10.210 1.00 98.56 126 GLU A CA 1
ATOM 968 C C . GLU A 1 126 ? 14.896 4.028 -10.725 1.00 98.56 126 GLU A C 1
ATOM 970 O O . GLU A 1 126 ? 15.340 4.496 -11.778 1.00 98.56 126 GLU A O 1
ATOM 975 N N . MET A 1 127 ? 15.552 3.084 -10.047 1.00 98.50 127 MET A N 1
ATOM 976 C CA . MET A 1 127 ? 16.843 2.547 -10.475 1.00 98.50 127 MET A CA 1
ATOM 977 C C . MET A 1 127 ? 16.751 1.867 -11.849 1.00 98.50 127 MET A C 1
ATOM 979 O O . MET A 1 127 ? 17.561 2.146 -12.740 1.00 98.50 127 MET A O 1
ATOM 983 N N . LEU A 1 128 ? 15.755 0.997 -12.050 1.00 98.50 128 LEU A N 1
ATOM 984 C CA . LEU A 1 128 ? 15.538 0.318 -13.328 1.00 98.50 128 LEU A CA 1
ATOM 985 C C . LEU A 1 128 ? 15.261 1.322 -14.452 1.00 98.50 128 LEU A C 1
ATOM 987 O O . LEU A 1 128 ? 15.831 1.207 -15.539 1.00 98.50 128 LEU A O 1
ATOM 991 N N . TYR A 1 129 ? 14.433 2.329 -14.181 1.00 98.44 129 TYR A N 1
ATOM 992 C CA . TYR A 1 129 ? 14.138 3.400 -15.125 1.00 98.44 129 TYR A CA 1
ATOM 993 C C . TYR A 1 129 ? 15.405 4.173 -15.512 1.00 98.44 129 TYR A C 1
ATOM 995 O O . TYR A 1 129 ? 15.650 4.392 -16.701 1.00 98.44 129 TYR A O 1
ATOM 1003 N N . GLY A 1 130 ? 16.267 4.491 -14.542 1.00 98.44 130 GLY A N 1
ATOM 1004 C CA . GLY A 1 130 ? 17.577 5.098 -14.786 1.00 98.44 130 GLY A CA 1
ATOM 1005 C C . GLY A 1 130 ? 18.448 4.267 -15.734 1.00 98.44 130 GLY A C 1
ATOM 1006 O O . GLY A 1 130 ? 18.974 4.795 -16.720 1.00 98.44 130 GLY A O 1
ATOM 1007 N N . PHE A 1 131 ? 18.541 2.951 -15.513 1.00 98.31 131 PHE A N 1
ATOM 1008 C CA . PHE A 1 131 ? 19.272 2.051 -16.414 1.00 98.31 131 PHE A CA 1
ATOM 1009 C C . PHE A 1 131 ? 18.682 2.019 -17.825 1.00 98.31 131 PHE A C 1
ATOM 1011 O O . PHE A 1 131 ? 19.425 2.050 -18.813 1.00 98.31 131 PHE A O 1
ATOM 1018 N N . MET A 1 132 ? 17.354 1.964 -17.946 1.00 98.12 132 MET A N 1
ATOM 1019 C CA . MET A 1 132 ? 16.689 1.959 -19.249 1.00 98.12 132 MET A CA 1
ATOM 1020 C C . MET A 1 132 ? 16.918 3.263 -20.009 1.00 98.12 132 MET A C 1
ATOM 1022 O O . MET A 1 132 ? 17.183 3.219 -21.211 1.00 98.12 132 MET A O 1
ATOM 1026 N N . GLN A 1 133 ? 16.877 4.403 -19.321 1.00 98.38 133 GLN A N 1
ATOM 1027 C CA . GLN A 1 133 ? 17.081 5.712 -19.930 1.00 98.38 133 GLN A CA 1
ATOM 1028 C C . GLN A 1 133 ? 18.525 5.895 -20.414 1.00 98.38 133 GLN A C 1
ATOM 1030 O O . GLN A 1 133 ? 18.761 6.390 -21.517 1.00 98.38 133 GLN A O 1
ATOM 1035 N N . GLU A 1 134 ? 19.504 5.432 -19.638 1.00 97.88 134 GLU A N 1
ATOM 1036 C CA . GLU A 1 134 ? 20.906 5.426 -20.058 1.00 97.88 134 GLU A CA 1
ATOM 1037 C C . GLU A 1 134 ? 21.126 4.509 -21.274 1.00 97.88 134 GLU A C 1
ATOM 1039 O O . GLU A 1 134 ? 21.779 4.891 -22.250 1.00 97.88 134 GLU A O 1
ATOM 1044 N N . ARG A 1 135 ? 20.513 3.320 -21.276 1.00 97.69 135 ARG A N 1
ATOM 1045 C CA . ARG A 1 135 ? 20.548 2.406 -22.426 1.00 97.69 135 ARG A CA 1
ATOM 1046 C C . ARG A 1 135 ? 19.918 3.034 -23.674 1.00 97.69 135 ARG A C 1
ATOM 1048 O O . ARG A 1 135 ? 20.498 2.952 -24.755 1.00 97.69 135 ARG A O 1
ATOM 1055 N N . GLN A 1 136 ? 18.774 3.700 -23.528 1.00 97.88 136 GLN A N 1
ATOM 1056 C CA . GLN A 1 136 ? 18.101 4.412 -24.615 1.00 97.88 136 GLN A CA 1
ATOM 1057 C C . GLN A 1 136 ? 18.989 5.515 -25.202 1.00 97.88 136 GLN A C 1
ATOM 1059 O O . GLN A 1 136 ? 19.135 5.589 -26.422 1.00 97.88 136 GLN A O 1
ATOM 1064 N N . LYS A 1 137 ? 19.639 6.331 -24.358 1.00 98.00 137 LYS A N 1
ATOM 1065 C CA . LYS A 1 137 ? 20.578 7.375 -24.807 1.00 98.00 137 LYS A CA 1
ATOM 1066 C C . LYS A 1 137 ? 21.727 6.794 -25.629 1.00 98.00 137 LYS A C 1
ATOM 1068 O O . LYS A 1 137 ? 22.104 7.378 -26.643 1.00 98.00 137 LYS A O 1
ATOM 1073 N N . ARG A 1 138 ? 22.280 5.644 -25.228 1.00 97.25 138 ARG A N 1
ATOM 1074 C CA . ARG A 1 138 ? 23.338 4.967 -26.000 1.00 97.25 138 ARG A CA 1
ATOM 1075 C C . ARG A 1 138 ? 22.839 4.499 -27.360 1.00 97.25 138 ARG A C 1
ATOM 1077 O O . ARG A 1 138 ? 23.500 4.772 -28.354 1.00 97.25 138 ARG A O 1
ATOM 1084 N N . TYR A 1 139 ? 21.671 3.860 -27.427 1.00 96.56 139 TYR A N 1
ATOM 1085 C CA . TYR A 1 139 ? 21.104 3.432 -28.710 1.00 96.56 139 TYR A CA 1
ATOM 1086 C C . TYR A 1 139 ? 20.772 4.603 -29.634 1.00 96.56 139 TYR A C 1
ATOM 1088 O O . TYR A 1 139 ? 21.054 4.510 -30.824 1.00 96.56 139 TYR A O 1
ATOM 1096 N N . ALA A 1 140 ? 20.269 5.720 -29.104 1.00 97.19 140 ALA A N 1
ATOM 1097 C CA . ALA A 1 140 ? 20.056 6.932 -29.892 1.00 97.19 140 ALA A CA 1
ATOM 1098 C C . ALA A 1 140 ? 21.373 7.452 -30.496 1.00 97.19 140 ALA A C 1
ATOM 1100 O O . ALA A 1 140 ? 21.446 7.690 -31.699 1.00 97.19 140 ALA A O 1
ATOM 1101 N N . LYS A 1 141 ? 22.447 7.523 -29.695 1.00 96.75 141 LYS A N 1
ATOM 1102 C CA . LYS A 1 141 ? 23.785 7.897 -30.187 1.00 96.75 141 LYS A CA 1
ATOM 1103 C C . LYS A 1 141 ? 24.306 6.936 -31.260 1.00 96.75 141 LYS A C 1
ATOM 1105 O O . LYS A 1 141 ? 24.888 7.386 -32.243 1.00 96.75 141 LYS A O 1
ATOM 1110 N N . TYR A 1 142 ? 24.107 5.627 -31.090 1.00 95.38 142 TYR A N 1
ATOM 1111 C CA . TYR A 1 142 ? 24.507 4.641 -32.099 1.00 95.38 142 TYR A CA 1
ATOM 1112 C C . TYR A 1 142 ? 23.716 4.796 -33.401 1.00 95.38 142 TYR A C 1
ATOM 1114 O O . TYR A 1 142 ? 24.316 4.760 -34.472 1.00 95.38 142 TYR A O 1
ATOM 1122 N N . ALA A 1 143 ? 22.403 5.021 -33.320 1.00 95.38 143 ALA A N 1
ATOM 1123 C CA . ALA A 1 143 ? 21.565 5.271 -34.489 1.00 95.38 143 ALA A CA 1
ATOM 1124 C C . ALA A 1 143 ? 22.013 6.533 -35.243 1.00 95.38 143 ALA A C 1
ATOM 1126 O O . ALA A 1 143 ? 22.200 6.481 -36.457 1.00 95.38 143 ALA A O 1
ATOM 1127 N N . GLU A 1 144 ? 22.287 7.630 -34.528 1.00 95.50 144 GLU A N 1
ATOM 1128 C CA . GLU A 1 144 ? 22.838 8.849 -35.132 1.00 95.50 144 GLU A CA 1
ATOM 1129 C C . GLU A 1 144 ? 24.188 8.603 -35.814 1.00 95.50 144 GLU A C 1
ATOM 1131 O O . GLU A 1 144 ? 24.441 9.133 -36.895 1.00 95.50 144 GLU A O 1
ATOM 1136 N N . HIS A 1 145 ? 25.072 7.817 -35.192 1.00 95.69 145 HIS A N 1
ATOM 1137 C CA . HIS A 1 145 ? 26.380 7.508 -35.764 1.00 95.69 145 HIS A CA 1
ATOM 1138 C C . HIS A 1 145 ? 26.254 6.707 -37.066 1.00 95.69 145 HIS A C 1
ATOM 1140 O O . HIS A 1 145 ? 26.898 7.045 -38.058 1.00 95.69 145 HIS A O 1
ATOM 1146 N N . ILE A 1 146 ? 25.402 5.679 -37.083 1.00 94.25 146 ILE A N 1
ATOM 1147 C CA . ILE A 1 146 ? 25.127 4.878 -38.283 1.00 94.25 146 ILE A CA 1
ATOM 1148 C C . ILE A 1 146 ? 24.529 5.759 -39.383 1.00 94.25 146 ILE A C 1
ATOM 1150 O O . ILE A 1 146 ? 25.001 5.728 -40.515 1.00 94.25 146 ILE A O 1
ATOM 1154 N N . GLN A 1 147 ? 23.544 6.594 -39.049 1.00 94.31 147 GLN A N 1
ATOM 1155 C CA . GLN A 1 147 ? 22.909 7.488 -40.015 1.00 94.31 147 GLN A CA 1
ATOM 1156 C C . GLN A 1 147 ? 23.908 8.480 -40.623 1.00 94.31 147 GLN A C 1
ATOM 1158 O O . GLN A 1 147 ? 23.911 8.682 -41.835 1.00 94.31 147 GLN A O 1
ATOM 1163 N N . LYS A 1 148 ? 24.798 9.061 -39.808 1.00 94.19 148 LYS A N 1
ATOM 1164 C CA . LYS A 1 148 ? 25.886 9.922 -40.300 1.00 94.19 148 LYS A CA 1
ATOM 1165 C C . LYS A 1 148 ? 26.824 9.169 -41.239 1.00 94.19 148 LYS A C 1
ATOM 1167 O O . LYS A 1 148 ? 27.187 9.719 -42.273 1.00 94.19 148 LYS A O 1
ATOM 1172 N N . HIS A 1 149 ? 27.207 7.939 -40.894 1.00 93.50 149 HIS A N 1
ATOM 1173 C CA . HIS A 1 149 ? 28.085 7.126 -41.735 1.00 93.50 149 HIS A CA 1
ATOM 1174 C C . HIS A 1 149 ? 27.458 6.849 -43.106 1.00 93.50 149 HIS A C 1
ATOM 1176 O O . HIS A 1 149 ? 28.106 7.094 -44.117 1.00 93.50 149 HIS A O 1
ATOM 1182 N N . ILE A 1 150 ? 26.190 6.425 -43.138 1.00 93.50 150 ILE A N 1
ATOM 1183 C CA . ILE A 1 150 ? 25.451 6.160 -44.384 1.00 93.50 150 ILE A CA 1
ATOM 1184 C C . ILE A 1 150 ? 25.406 7.418 -45.264 1.00 93.50 150 ILE A C 1
ATOM 1186 O O . ILE A 1 150 ? 25.788 7.365 -46.427 1.00 93.50 150 ILE A O 1
ATOM 1190 N N . ILE A 1 151 ? 25.046 8.578 -44.698 1.00 93.12 151 ILE A N 1
ATOM 1191 C CA . ILE A 1 151 ? 24.990 9.844 -45.453 1.00 93.12 151 ILE A CA 1
ATOM 1192 C C . ILE A 1 151 ? 26.360 10.213 -46.045 1.00 93.12 151 ILE A C 1
ATOM 1194 O O . ILE A 1 151 ? 26.445 10.690 -47.176 1.00 93.12 151 ILE A O 1
ATOM 1198 N N . VAL A 1 152 ? 27.445 10.028 -45.287 1.00 92.19 152 VAL A N 1
ATOM 1199 C CA . VAL A 1 152 ? 28.806 10.315 -45.772 1.00 92.19 152 VAL A CA 1
ATOM 1200 C C . VAL A 1 152 ? 29.199 9.368 -46.906 1.00 92.19 152 VAL A C 1
ATOM 1202 O O . VAL A 1 152 ? 29.836 9.800 -47.868 1.00 92.19 152 VAL A O 1
ATOM 1205 N N . GLU A 1 153 ? 28.822 8.096 -46.812 1.00 92.38 153 GLU A N 1
ATOM 1206 C CA . GLU A 1 153 ? 29.077 7.091 -47.842 1.00 92.38 153 GLU A CA 1
ATOM 1207 C C . GLU A 1 153 ? 28.334 7.426 -49.147 1.00 92.38 153 GLU A C 1
ATOM 1209 O O . GLU A 1 153 ? 28.966 7.494 -50.205 1.00 92.38 153 GLU A O 1
ATOM 1214 N N . ASP A 1 154 ? 27.053 7.798 -49.061 1.00 92.44 154 ASP A N 1
ATOM 1215 C CA . ASP A 1 154 ? 26.237 8.248 -50.200 1.00 92.44 154 ASP A CA 1
ATOM 1216 C C . ASP A 1 154 ? 26.807 9.520 -50.865 1.00 92.44 154 ASP A C 1
ATOM 1218 O O . ASP A 1 154 ? 26.895 9.632 -52.095 1.00 92.44 154 ASP A O 1
ATOM 1222 N N . LEU A 1 155 ? 27.255 10.498 -50.067 1.00 92.00 155 LEU A N 1
ATOM 1223 C CA . LEU A 1 155 ? 27.895 11.718 -50.581 1.00 92.00 155 LEU A CA 1
ATOM 1224 C C . LEU A 1 155 ? 29.222 11.424 -51.292 1.00 92.00 155 LEU A C 1
ATOM 1226 O O . LEU A 1 155 ? 29.550 12.054 -52.300 1.00 92.00 155 LEU A O 1
ATOM 1230 N N . ASN A 1 156 ? 30.004 10.474 -50.783 1.00 90.75 156 ASN A N 1
ATOM 1231 C CA . ASN A 1 156 ? 31.253 10.076 -51.423 1.00 90.75 156 ASN A CA 1
ATOM 1232 C C . ASN A 1 156 ? 31.004 9.339 -52.741 1.00 90.75 156 ASN A C 1
ATOM 1234 O O . ASN A 1 156 ? 31.695 9.625 -53.724 1.00 90.75 156 ASN A O 1
ATOM 1238 N N . TYR A 1 157 ? 30.002 8.459 -52.784 1.00 93.00 157 TYR A N 1
ATOM 1239 C CA . TYR A 1 157 ? 29.582 7.764 -53.999 1.00 93.00 157 TYR A CA 1
ATOM 1240 C C . TYR A 1 157 ? 29.171 8.760 -55.100 1.00 93.00 157 TYR A C 1
ATOM 1242 O O . TYR A 1 157 ? 29.770 8.783 -56.177 1.00 93.00 157 TYR A O 1
ATOM 1250 N N . THR A 1 158 ? 28.253 9.683 -54.793 1.00 90.81 158 THR A N 1
ATOM 1251 C CA . THR A 1 158 ? 27.776 10.713 -55.743 1.00 90.81 158 THR A CA 1
ATOM 1252 C C . THR A 1 158 ? 28.879 11.671 -56.203 1.00 90.81 158 THR A C 1
ATOM 1254 O O . THR A 1 158 ? 28.922 12.092 -57.362 1.00 90.81 158 THR A O 1
ATOM 1257 N N . LYS A 1 159 ? 29.826 12.022 -55.325 1.00 90.19 159 LYS A N 1
ATOM 1258 C CA . LYS A 1 159 ? 31.002 12.820 -55.704 1.00 90.19 159 LYS A CA 1
ATOM 1259 C C . LYS A 1 159 ? 31.919 12.062 -56.665 1.00 90.19 159 LYS A C 1
ATOM 1261 O O . LYS A 1 159 ? 32.495 12.683 -57.560 1.00 90.19 159 LYS A O 1
ATOM 1266 N N . GLY A 1 160 ? 32.072 10.752 -56.477 1.00 90.62 160 GLY A N 1
ATOM 1267 C CA . GLY A 1 160 ? 32.808 9.870 -57.383 1.00 90.62 160 GLY A CA 1
ATOM 1268 C C . GLY A 1 160 ? 32.186 9.835 -58.777 1.00 90.62 160 GLY A C 1
ATOM 1269 O O . GLY A 1 160 ? 32.881 10.104 -59.757 1.00 90.62 160 GLY A O 1
ATOM 1270 N N . GLU A 1 161 ? 30.873 9.609 -58.856 1.00 92.06 161 GLU A N 1
ATOM 1271 C CA . GLU A 1 161 ? 30.125 9.623 -60.120 1.00 92.06 161 GLU A CA 1
ATOM 1272 C C . GLU A 1 161 ? 30.252 10.966 -60.847 1.00 92.06 161 GLU A C 1
ATOM 1274 O O . GLU A 1 161 ? 30.600 11.005 -62.026 1.00 92.06 161 GLU A O 1
ATOM 1279 N N . ASN A 1 162 ? 30.070 12.085 -60.138 1.00 92.25 162 ASN A N 1
ATOM 1280 C CA . ASN A 1 162 ? 30.197 13.419 -60.730 1.00 92.25 162 ASN A CA 1
ATOM 1281 C C . ASN A 1 162 ? 31.599 13.689 -61.289 1.00 92.25 162 ASN A C 1
ATOM 1283 O O . ASN A 1 162 ? 31.732 14.252 -62.375 1.00 92.25 162 ASN A O 1
ATOM 1287 N N . LYS A 1 163 ? 32.659 13.270 -60.585 1.00 91.56 163 LYS A N 1
ATOM 1288 C CA . LYS A 1 163 ? 34.035 13.378 -61.098 1.00 91.56 163 LYS A CA 1
ATOM 1289 C C . LYS A 1 163 ? 34.232 12.560 -62.374 1.00 91.56 163 LYS A C 1
ATOM 1291 O O . LYS A 1 163 ? 34.865 13.054 -63.305 1.00 91.56 163 LYS A O 1
ATOM 1296 N N . GLY A 1 164 ? 33.688 11.342 -62.418 1.00 91.56 164 GLY A N 1
ATOM 1297 C CA . GLY A 1 164 ? 33.708 10.497 -63.612 1.00 91.56 164 GLY A CA 1
ATOM 1298 C C . GLY A 1 164 ? 33.021 11.181 -64.793 1.00 91.56 164 GLY A C 1
ATOM 1299 O O . GLY A 1 164 ? 33.635 11.359 -65.842 1.00 91.56 164 GLY A O 1
ATOM 1300 N N . SER A 1 165 ? 31.795 11.666 -64.590 1.00 92.88 165 SER A N 1
ATOM 1301 C CA . SER A 1 165 ? 31.023 12.394 -65.604 1.00 92.88 165 SER A CA 1
ATOM 1302 C C . SER A 1 165 ? 31.745 13.645 -66.115 1.00 92.88 165 SER A C 1
ATOM 1304 O O . SER A 1 165 ? 31.823 13.854 -67.324 1.00 92.88 165 SER A O 1
ATOM 1306 N N . ILE A 1 166 ? 32.343 14.450 -65.226 1.00 93.12 166 ILE A N 1
ATOM 1307 C CA . ILE A 1 166 ? 33.134 15.629 -65.619 1.00 93.12 166 ILE A CA 1
ATOM 1308 C C . ILE A 1 166 ? 34.346 15.222 -66.464 1.00 93.12 166 ILE A C 1
ATOM 1310 O O . ILE A 1 166 ? 34.626 15.871 -67.469 1.00 93.12 166 ILE A O 1
ATOM 1314 N N . SER A 1 167 ? 35.049 14.143 -66.101 1.00 92.62 167 SER A N 1
ATOM 1315 C CA . SER A 1 167 ? 36.179 13.647 -66.894 1.00 92.62 167 SER A CA 1
ATOM 1316 C C . SER A 1 167 ? 35.749 13.221 -68.297 1.00 92.62 167 SER A C 1
ATOM 1318 O O . SER A 1 167 ? 36.459 13.509 -69.257 1.00 92.62 167 SER A O 1
ATOM 1320 N N . VAL A 1 168 ? 34.593 12.564 -68.434 1.00 94.12 168 VAL A N 1
ATOM 1321 C CA . VAL A 1 168 ? 34.050 12.153 -69.739 1.00 94.12 168 VAL A CA 1
ATOM 1322 C C . VAL A 1 168 ? 33.723 13.375 -70.597 1.00 94.12 168 VAL A C 1
ATOM 1324 O O . VAL A 1 168 ? 34.152 13.445 -71.749 1.00 94.12 168 VAL A O 1
ATOM 1327 N N . VAL A 1 169 ? 33.027 14.366 -70.032 1.00 94.62 169 VAL A N 1
ATOM 1328 C CA . VAL A 1 169 ? 32.693 15.616 -70.737 1.00 94.62 169 VAL A CA 1
ATOM 1329 C C . VAL A 1 169 ? 33.957 16.375 -71.142 1.00 94.62 169 VAL A C 1
ATOM 1331 O O . VAL A 1 169 ? 34.064 16.822 -72.281 1.00 94.62 169 VAL A O 1
ATOM 1334 N N . SER A 1 170 ? 34.938 16.480 -70.243 1.00 93.00 170 SER A N 1
ATOM 1335 C CA . SER A 1 170 ? 36.217 17.141 -70.522 1.00 93.00 170 SER A CA 1
ATOM 1336 C C . SER A 1 170 ? 36.956 16.476 -71.682 1.00 93.00 170 SER A C 1
ATOM 1338 O O . SER A 1 170 ? 37.401 17.164 -72.597 1.00 93.00 170 SER A O 1
ATOM 1340 N N . ASN A 1 171 ? 37.049 15.143 -71.677 1.00 92.56 171 ASN A N 1
ATOM 1341 C CA . ASN A 1 171 ? 37.710 14.394 -72.746 1.00 92.56 171 ASN A CA 1
ATOM 1342 C C . ASN A 1 171 ? 36.990 14.578 -74.089 1.00 92.56 171 ASN A C 1
ATOM 1344 O O . ASN A 1 171 ? 37.644 14.778 -75.110 1.00 92.56 171 ASN A O 1
ATOM 1348 N N . SER A 1 172 ? 35.653 14.569 -74.084 1.00 93.12 172 SER A N 1
ATOM 1349 C CA . SER A 1 172 ? 34.849 14.775 -75.293 1.00 93.12 172 SER A CA 1
ATOM 1350 C C . SER A 1 172 ? 34.982 16.187 -75.872 1.00 93.12 172 SER A C 1
ATOM 1352 O O . SER A 1 172 ? 34.939 16.353 -77.088 1.00 93.12 172 SER A O 1
ATOM 1354 N N . LEU A 1 173 ? 35.128 17.215 -75.031 1.00 91.69 173 LEU A N 1
ATOM 1355 C CA . LEU A 1 173 ? 35.392 18.581 -75.496 1.00 91.69 173 LEU A CA 1
ATOM 1356 C C . LEU A 1 173 ? 36.793 18.698 -76.099 1.00 91.69 173 LEU A C 1
ATOM 1358 O O . LEU A 1 173 ? 36.973 19.338 -77.132 1.00 91.69 173 LEU A O 1
ATOM 1362 N N . GLN A 1 174 ? 37.783 18.058 -75.475 1.00 90.81 174 GLN A N 1
ATOM 1363 C CA . GLN A 1 174 ? 39.167 18.107 -75.931 1.00 90.81 174 GLN A CA 1
ATOM 1364 C C . GLN A 1 174 ? 39.358 17.401 -77.280 1.00 90.81 174 GLN A C 1
ATOM 1366 O O . GLN A 1 174 ? 40.080 17.922 -78.128 1.00 90.81 174 GLN A O 1
ATOM 1371 N N . SER A 1 175 ? 38.667 16.279 -77.520 1.00 88.94 175 SER A N 1
ATOM 1372 C CA . SER A 1 175 ? 38.651 15.638 -78.842 1.00 88.94 175 SER A CA 1
ATOM 1373 C C . SER A 1 175 ? 38.015 16.538 -79.904 1.00 88.94 175 SER A C 1
ATOM 1375 O O . SER A 1 175 ? 38.563 16.685 -80.987 1.00 88.94 175 SER A O 1
ATOM 1377 N N . HIS A 1 176 ? 36.914 17.222 -79.576 1.00 87.88 176 HIS A N 1
ATOM 1378 C CA . HIS A 1 176 ? 36.218 18.093 -80.527 1.00 87.88 176 HIS A CA 1
ATOM 1379 C C . HIS A 1 176 ? 37.030 19.342 -80.925 1.00 87.88 176 HIS A C 1
ATOM 1381 O O . HIS A 1 176 ? 36.868 19.844 -82.036 1.00 87.88 176 HIS A O 1
ATOM 1387 N N . ILE A 1 177 ? 37.896 19.840 -80.031 1.00 85.38 177 ILE A N 1
ATOM 1388 C CA . ILE A 1 177 ? 38.832 20.944 -80.309 1.00 85.38 177 ILE A CA 1
ATOM 1389 C C . ILE A 1 177 ? 39.992 20.482 -81.200 1.00 85.38 177 ILE A C 1
ATOM 1391 O O . ILE A 1 177 ? 40.452 21.258 -82.026 1.00 85.38 177 ILE A O 1
ATOM 1395 N N . LEU A 1 178 ? 40.482 19.250 -81.032 1.00 77.00 178 LEU A N 1
ATOM 1396 C CA . LEU A 1 178 ? 41.577 18.703 -81.847 1.00 77.00 178 LEU A CA 1
ATOM 1397 C C . LEU A 1 178 ? 41.148 18.370 -83.286 1.00 77.00 178 LEU A C 1
ATOM 1399 O O . LEU A 1 178 ? 41.990 18.385 -84.179 1.00 77.00 178 LEU A O 1
ATOM 1403 N N . ASP A 1 179 ? 39.859 18.091 -83.496 1.00 75.00 179 ASP A N 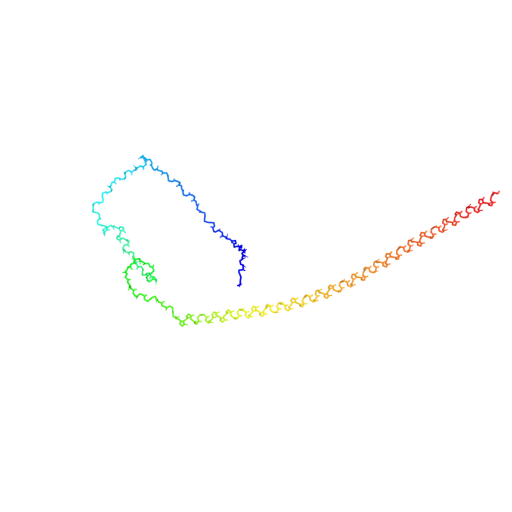1
ATOM 1404 C CA . ASP A 1 179 ? 39.277 17.767 -84.805 1.00 75.00 179 ASP A CA 1
ATOM 1405 C C . ASP A 1 179 ? 38.776 19.003 -85.598 1.00 75.00 179 ASP A C 1
ATOM 1407 O O . ASP A 1 179 ? 38.271 18.838 -86.710 1.00 75.00 179 ASP A O 1
ATOM 1411 N N . SER A 1 180 ? 38.885 20.228 -85.053 1.00 65.31 180 SER A N 1
ATOM 1412 C CA . SER A 1 180 ? 38.502 21.502 -85.712 1.00 65.31 180 SER A CA 1
ATOM 1413 C C . SER A 1 180 ? 39.715 22.328 -86.131 1.00 65.31 180 SER A C 1
ATOM 1415 O O . SER A 1 180 ? 39.653 22.932 -87.226 1.00 65.31 180 SER A O 1
#

Sequence (180 aa):
MGAEQSAEADQKQNDLNISVSPSPAKQRAKMDDIVVVAQGTQTLRNVSTDPEVIKLQEIPTFQPLLKGLLSGQTSPTSTKLEKLDTQQVLQLCLRYQDHLHQCAEAVAFDQNALVKRIKEMDLSVEMLYGFMQERQKRYAKYAEHIQKHIIVEDLNYTKGENKGSISVVSNSLQSHILDS

pLDDT: mean 77.53, std 21.51, range [32.62, 98.81]

Organism: Geotrypetes seraphini (NCBI:txid260995)

InterPro domains:
  IPR018780 BLOC-1-related complex subunit 5 [PF10158] (61-148)
  IPR018780 BLOC-1-related complex subunit 5 [PTHR31634] (1-148)

Foldseek 3Di:
DDDDDDDDDDDPDPDDPPPPDPDDDDDDDDPVNDDPDDPPPPDDDPCVPPPVVVVVVPPDDDDPPDPPPDDPDPDPPPPPPPPDDPVVVVVVVVVVVVVVVVVVVVVVVVVVVVVVVVVVVVVVVVVVVVVVVVVVVVVVVVVVVVVVVVVVVVVVVVVVVVVVVVVVVVVVVVVVVVVD

Radius of gyration: 52.35 Å; chains: 1; bounding box: 122×65×127 Å

Secondary structure (DSSP, 8-state):
---------------------------PPPGGG---------S---GGG-HHHHHHHTSPPPPPSSTTSS---------------HHHHHHHHHHHHHHHHHHHHHHHHHHHHHHHHHHHHHHHHHHHHHHHHHHHHHHHHHHHHHHHHHHHHHHHHHHHHHHHHHHHHHHHHHHHHHT-